Protein AF-A0A381KPA8-F1 (afdb_monomer_lite)

Foldseek 3Di:
DQVVLDDCVPQLVVQLVVQCVVVVHDCPDPVSVVSSVVSSVVSSVVVVVVVVVCVVVVVVVVVVDDPVVVVCVVCVVVVVVVVVVVVVVVVVVD

Secondary structure (DSSP, 8-state):
-TTTSS-IIIIIHHHHHHHHHHTTPPTTSHHHHHHHHHHHHHHHHHHHHHHHHHHHHHHHHHTTS-HHHHHHGGGHHHHHHHHHHHHHHHHHH-

Radius of gyration: 18.75 Å; chains: 1; bounding box: 40×40×48 Å

pLDDT: mean 80.13, std 9.37, range [46.31, 90.75]

Organism: Clostridioides difficile (NCBI:txid1496)

Sequence (94 aa):
MSFLSGNISNMRLPCSIAAQKAAEVESGTEEGSIISTIGIAVSILVNISILTIGVILGGSVLSKIPAEVVEKLNLILPALFGSVFGQVFYKIKN

Structure (mmCIF, N/CA/C/O backbone):
data_AF-A0A381KPA8-F1
#
_entry.id   AF-A0A381KPA8-F1
#
loop_
_atom_site.group_PDB
_atom_site.id
_atom_site.type_symbol
_atom_site.label_atom_id
_atom_site.label_alt_id
_atom_site.label_comp_id
_atom_site.label_asym_id
_atom_site.label_entity_id
_atom_site.label_seq_id
_atom_site.pdbx_PDB_ins_code
_atom_site.Cartn_x
_atom_site.Cartn_y
_atom_site.Cartn_z
_atom_site.occupancy
_atom_site.B_iso_or_equiv
_atom_site.auth_seq_id
_atom_site.auth_comp_id
_atom_site.auth_asym_id
_atom_site.auth_atom_id
_atom_site.pdbx_PDB_model_num
ATOM 1 N N . MET A 1 1 ? 2.232 -0.652 11.166 1.00 53.56 1 MET A N 1
ATOM 2 C CA . MET A 1 1 ? 1.927 -1.127 9.793 1.00 53.56 1 MET A CA 1
ATOM 3 C C . MET A 1 1 ? 1.674 0.009 8.803 1.00 53.56 1 MET A C 1
ATOM 5 O O . MET A 1 1 ? 2.250 -0.023 7.724 1.00 53.56 1 MET A O 1
ATOM 9 N N . SER A 1 2 ? 0.867 1.025 9.132 1.00 55.72 2 SER A N 1
ATOM 10 C CA . SER A 1 2 ? 0.509 2.070 8.158 1.00 55.72 2 SER A CA 1
ATOM 11 C C . SER A 1 2 ? 1.697 2.943 7.701 1.00 55.72 2 SER A C 1
ATOM 13 O O . SER A 1 2 ? 1.770 3.252 6.516 1.00 55.72 2 SER A O 1
ATOM 15 N N . PHE A 1 3 ? 2.658 3.254 8.585 1.00 51.34 3 PHE A N 1
ATOM 16 C CA . PHE A 1 3 ? 3.841 4.082 8.267 1.00 51.34 3 PHE A CA 1
ATOM 17 C C . PHE A 1 3 ? 4.837 3.426 7.306 1.00 51.34 3 PHE A C 1
ATOM 19 O O . PHE A 1 3 ? 5.383 4.104 6.445 1.00 51.34 3 PHE A O 1
ATOM 26 N N . LEU A 1 4 ? 5.043 2.110 7.409 1.00 57.19 4 LEU A N 1
ATOM 27 C CA . LEU A 1 4 ? 5.975 1.387 6.535 1.00 57.19 4 LEU A CA 1
ATOM 28 C C . LEU A 1 4 ? 5.393 1.148 5.136 1.00 57.19 4 LEU A C 1
ATOM 30 O O . LEU A 1 4 ? 6.122 0.974 4.169 1.00 57.19 4 LEU A O 1
ATOM 34 N N . SER A 1 5 ? 4.067 1.131 5.019 1.00 58.09 5 SER A N 1
ATOM 35 C CA . SER A 1 5 ? 3.409 0.705 3.790 1.00 58.09 5 SER A CA 1
ATOM 36 C C . SER A 1 5 ? 3.162 1.861 2.796 1.00 58.09 5 SER A C 1
ATOM 38 O O . SER A 1 5 ? 2.753 1.622 1.663 1.00 58.09 5 SER A O 1
ATOM 40 N N . GLY A 1 6 ? 3.426 3.124 3.160 1.00 63.16 6 GLY A N 1
ATOM 41 C CA . GLY A 1 6 ? 3.384 4.280 2.241 1.00 63.16 6 GLY A CA 1
ATOM 42 C C . GLY A 1 6 ? 2.362 5.361 2.628 1.00 63.16 6 GLY A C 1
ATOM 43 O O . GLY A 1 6 ? 2.170 5.635 3.806 1.00 63.16 6 GLY A O 1
ATOM 44 N N . ASN A 1 7 ? 1.656 5.952 1.650 1.00 72.94 7 ASN A N 1
ATOM 45 C CA . ASN A 1 7 ? 0.775 7.120 1.844 1.00 72.94 7 ASN A CA 1
ATOM 46 C C . ASN A 1 7 ? -0.474 6.840 2.716 1.00 72.94 7 ASN A C 1
ATOM 48 O O . ASN A 1 7 ? -1.532 6.435 2.226 1.00 72.94 7 ASN A O 1
ATOM 52 N N . ILE A 1 8 ? -0.338 7.054 4.029 1.00 73.00 8 ILE A N 1
ATOM 53 C CA . ILE A 1 8 ? -1.407 6.840 5.012 1.00 73.00 8 ILE A CA 1
ATOM 54 C C . ILE A 1 8 ? -2.591 7.762 4.735 1.00 73.00 8 ILE A C 1
ATOM 56 O O . ILE A 1 8 ? -3.705 7.272 4.567 1.00 73.00 8 ILE A O 1
ATOM 60 N N . SER A 1 9 ? -2.349 9.073 4.675 1.00 72.69 9 SER A N 1
ATOM 61 C CA . SER A 1 9 ? -3.410 10.080 4.613 1.00 72.69 9 SER A CA 1
ATOM 62 C C . SER A 1 9 ? -4.258 9.966 3.352 1.00 72.69 9 SER A C 1
ATOM 64 O O . SER A 1 9 ? -5.460 10.192 3.410 1.00 72.69 9 SER A O 1
ATOM 66 N N . ASN A 1 10 ? -3.654 9.582 2.224 1.00 74.06 10 ASN A N 1
ATOM 67 C CA . ASN A 1 10 ? -4.361 9.561 0.947 1.00 74.06 10 ASN A CA 1
ATOM 68 C C . ASN A 1 10 ? -5.044 8.226 0.634 1.00 74.06 10 ASN A C 1
ATOM 70 O O . ASN A 1 10 ? -5.957 8.198 -0.182 1.00 74.06 10 ASN A O 1
ATOM 74 N N . MET A 1 11 ? -4.592 7.116 1.226 1.00 75.06 11 MET A N 1
ATOM 75 C CA . MET A 1 11 ? -5.078 5.788 0.828 1.00 75.06 11 MET A CA 1
ATOM 76 C C . MET A 1 11 ? -5.508 4.910 2.002 1.00 75.06 11 MET A C 1
ATOM 78 O O . MET A 1 11 ? -6.545 4.260 1.933 1.00 75.06 11 MET A O 1
ATOM 82 N N . ARG A 1 12 ? -4.753 4.892 3.104 1.00 79.94 12 ARG A N 1
ATOM 83 C CA . ARG A 1 12 ? -5.048 3.983 4.227 1.00 79.94 12 ARG A CA 1
ATOM 84 C C . ARG A 1 12 ? -6.083 4.549 5.183 1.00 79.94 12 ARG A C 1
ATOM 86 O O . ARG A 1 12 ? -6.926 3.799 5.655 1.00 79.94 12 ARG A O 1
ATOM 93 N N . LEU A 1 13 ? -6.040 5.856 5.423 1.00 84.00 13 LEU A N 1
ATOM 94 C CA . LEU A 1 13 ? -7.010 6.574 6.242 1.00 84.00 13 LEU A CA 1
ATOM 95 C C . LEU A 1 13 ? -8.437 6.519 5.658 1.00 84.00 13 LEU A C 1
ATOM 97 O O . LEU A 1 13 ? -9.357 6.165 6.392 1.00 84.00 13 LEU A O 1
ATOM 101 N N . PRO A 1 14 ? -8.671 6.775 4.355 1.00 85.00 14 PRO A N 1
ATOM 102 C CA . PRO A 1 14 ? -10.004 6.579 3.789 1.00 85.00 14 PRO A CA 1
ATOM 103 C C . PRO A 1 14 ? -10.435 5.105 3.796 1.00 85.00 14 PRO A C 1
ATOM 105 O O . PRO A 1 14 ? -11.601 4.835 4.064 1.00 85.00 14 PRO A O 1
ATOM 108 N N . CYS A 1 15 ? -9.523 4.143 3.582 1.00 83.50 15 CYS A N 1
ATOM 109 C CA . CYS A 1 15 ? -9.847 2.714 3.707 1.00 83.50 15 CYS A CA 1
ATOM 110 C C . CYS A 1 15 ? -10.262 2.322 5.131 1.00 83.50 15 CYS A C 1
ATOM 112 O O . CYS A 1 15 ? -11.218 1.567 5.287 1.00 83.50 15 CYS A O 1
ATOM 114 N N . SER A 1 16 ? -9.583 2.827 6.166 1.00 85.88 16 SER A N 1
ATOM 115 C CA . SER A 1 16 ? -9.965 2.539 7.552 1.00 85.88 16 SER A CA 1
ATOM 116 C C . SER A 1 16 ? -11.318 3.149 7.900 1.00 85.88 16 SER A C 1
ATOM 118 O O . SER A 1 16 ? -12.134 2.487 8.530 1.00 85.88 16 SER A O 1
ATOM 120 N N . ILE A 1 17 ? -11.589 4.373 7.436 1.00 86.62 17 ILE A N 1
ATOM 121 C CA . ILE A 1 17 ? -12.887 5.034 7.626 1.00 86.62 17 ILE A CA 1
ATOM 122 C C . ILE A 1 17 ? -13.993 4.276 6.881 1.00 86.62 17 ILE A C 1
ATOM 124 O O . ILE A 1 17 ? -15.076 4.080 7.424 1.00 86.62 17 ILE A O 1
ATOM 128 N N . ALA A 1 18 ? -13.733 3.820 5.654 1.00 87.50 18 ALA A N 1
ATOM 129 C CA . ALA A 1 18 ? -14.680 3.015 4.888 1.00 87.50 18 ALA A CA 1
ATOM 130 C C . ALA A 1 18 ? -14.964 1.665 5.565 1.00 87.50 18 ALA A C 1
ATOM 132 O O . ALA A 1 18 ? -16.119 1.259 5.631 1.00 87.50 18 ALA A O 1
ATOM 133 N N . ALA A 1 19 ? -13.940 1.003 6.112 1.00 86.19 19 ALA A N 1
ATOM 134 C CA . ALA A 1 19 ? -14.097 -0.244 6.859 1.00 86.19 19 ALA A CA 1
ATOM 135 C C . ALA A 1 19 ? -14.902 -0.042 8.153 1.00 86.19 19 ALA A C 1
ATOM 137 O O . ALA A 1 19 ? -15.802 -0.825 8.436 1.00 86.19 19 ALA A O 1
ATOM 138 N N . GLN A 1 20 ? -14.628 1.032 8.900 1.00 87.19 20 GLN A N 1
ATOM 139 C CA . GLN A 1 20 ? -15.393 1.390 10.098 1.00 87.19 20 GLN A CA 1
ATOM 140 C C . GLN A 1 20 ? -16.858 1.701 9.767 1.00 87.19 20 GLN A C 1
ATOM 142 O O . GLN A 1 20 ? -17.751 1.192 10.434 1.00 87.19 20 GLN A O 1
ATOM 147 N N . LYS A 1 21 ? -17.117 2.452 8.686 1.00 86.75 21 LYS A N 1
ATOM 148 C CA . LYS A 1 21 ? -18.481 2.710 8.199 1.00 86.75 21 LYS A CA 1
ATOM 149 C C . LYS A 1 21 ? -19.205 1.437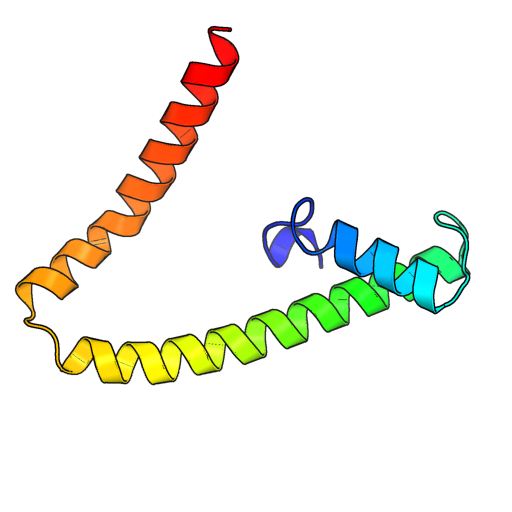 7.768 1.00 86.75 21 LYS A C 1
ATOM 151 O O . LYS A 1 21 ? -20.381 1.295 8.068 1.00 86.75 21 LYS A O 1
ATOM 156 N N . ALA A 1 22 ? -18.525 0.531 7.066 1.00 86.69 22 ALA A N 1
ATOM 157 C CA . ALA A 1 22 ? -19.116 -0.724 6.603 1.00 86.69 22 ALA A CA 1
ATOM 158 C C . ALA A 1 22 ? -19.446 -1.686 7.754 1.00 86.69 22 ALA A C 1
ATOM 160 O O . ALA A 1 22 ? -20.370 -2.480 7.634 1.00 86.69 22 ALA A O 1
ATOM 161 N N . ALA A 1 23 ? -18.692 -1.611 8.851 1.00 84.19 23 ALA A N 1
ATOM 162 C CA . ALA A 1 23 ? -18.947 -2.369 10.070 1.00 84.19 23 ALA A CA 1
ATOM 163 C C . ALA A 1 23 ? -19.860 -1.627 11.068 1.00 84.19 23 ALA A C 1
ATOM 165 O O . ALA A 1 23 ? -20.069 -2.137 12.160 1.00 84.19 23 ALA A O 1
ATOM 166 N N . GLU A 1 24 ? -20.373 -0.441 10.714 1.00 85.44 24 GLU A N 1
ATOM 167 C CA . GLU A 1 24 ? -21.221 0.409 11.568 1.00 85.44 24 GLU A CA 1
ATOM 168 C C . GLU A 1 24 ? -20.612 0.723 12.952 1.00 85.44 24 GLU A C 1
ATOM 170 O O . GLU A 1 24 ? -21.326 0.952 13.925 1.00 85.44 24 GLU A O 1
ATOM 175 N N . VAL A 1 25 ? -19.278 0.778 13.040 1.00 85.38 25 VAL A N 1
ATOM 176 C CA . VAL A 1 25 ? -18.547 1.050 14.288 1.00 85.38 25 VAL A CA 1
ATOM 177 C C . VAL A 1 25 ? -18.060 2.495 14.356 1.00 85.38 25 VAL A C 1
ATOM 179 O O . VAL A 1 25 ? -17.546 3.054 13.382 1.00 85.38 25 VAL A O 1
ATOM 182 N N . GLU A 1 26 ? -18.171 3.101 15.538 1.00 81.12 26 GLU A N 1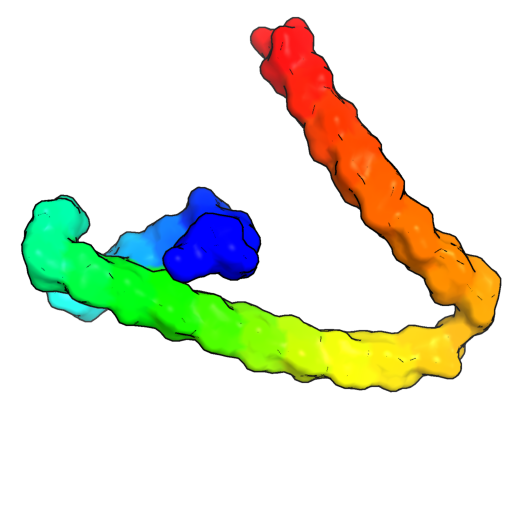
ATOM 183 C CA . GLU A 1 26 ? -17.723 4.473 15.769 1.00 81.12 26 GLU A CA 1
ATOM 184 C C . GLU A 1 26 ? -16.192 4.549 15.898 1.00 81.12 26 GLU A C 1
ATOM 186 O O . GLU A 1 26 ? -15.546 3.756 16.596 1.00 81.12 26 GLU A O 1
ATOM 191 N N . SER A 1 27 ? -15.587 5.514 15.203 1.00 75.69 27 SER A N 1
ATOM 192 C CA . SER A 1 27 ? -14.143 5.741 15.234 1.00 75.69 27 SER A CA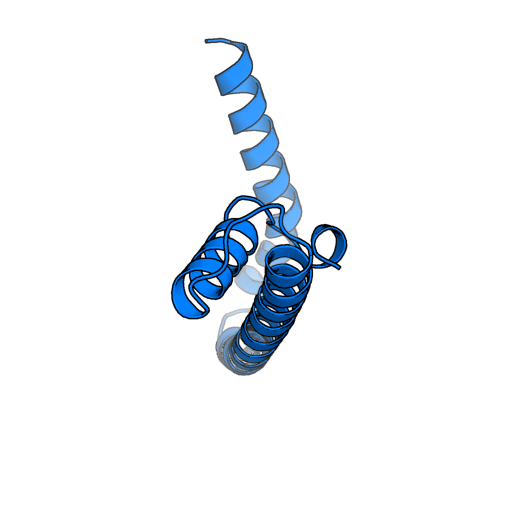 1
ATOM 193 C C . SER A 1 27 ? -13.691 6.149 16.640 1.00 75.69 27 SER A C 1
ATOM 195 O O . SER A 1 27 ? -14.166 7.137 17.184 1.00 75.69 27 SER A O 1
ATOM 197 N N . GLY A 1 28 ? -12.725 5.424 17.208 1.00 75.38 28 GLY A N 1
ATOM 198 C CA . GLY A 1 28 ? -12.204 5.693 18.557 1.00 75.38 28 GLY A CA 1
ATOM 199 C C . GLY A 1 28 ? -12.733 4.750 19.640 1.00 75.38 28 GLY A C 1
ATOM 200 O O . GLY A 1 28 ? -12.231 4.784 20.759 1.00 75.38 28 GLY A O 1
ATOM 201 N N . THR A 1 29 ? -13.673 3.865 19.302 1.00 84.88 29 THR A N 1
ATOM 202 C CA . THR A 1 29 ? -14.038 2.716 20.143 1.00 84.88 29 THR A CA 1
ATOM 203 C C . THR A 1 29 ? -13.010 1.584 20.010 1.00 84.88 29 THR A C 1
ATOM 205 O O . THR A 1 29 ? -12.206 1.549 19.067 1.00 84.88 29 THR A O 1
ATOM 208 N N . GLU A 1 30 ? -13.017 0.640 20.953 1.00 82.69 30 GLU A N 1
ATOM 209 C CA . GLU A 1 30 ? -12.135 -0.535 20.912 1.00 82.69 30 GLU A CA 1
ATOM 210 C C . GLU A 1 30 ? -12.401 -1.384 19.656 1.00 82.69 30 GLU A C 1
ATOM 212 O O . GLU A 1 30 ? -11.478 -1.710 18.905 1.00 82.69 30 GLU A O 1
ATOM 217 N N . GLU A 1 31 ? -13.678 -1.608 19.338 1.00 82.44 31 GLU A N 1
ATOM 218 C CA . GLU A 1 31 ? -14.126 -2.297 18.122 1.00 82.44 31 GLU A CA 1
ATOM 219 C C . GLU A 1 31 ? -13.720 -1.536 16.851 1.00 82.44 31 GLU A C 1
ATOM 221 O O . GLU A 1 31 ? -13.154 -2.114 15.917 1.00 82.44 31 GLU A O 1
ATOM 226 N N . GLY A 1 32 ? -13.905 -0.212 16.836 1.00 83.44 32 GLY A N 1
ATOM 227 C CA . GLY A 1 32 ? -13.479 0.648 15.734 1.00 83.44 32 GLY A CA 1
ATOM 228 C C . GLY A 1 32 ? -11.972 0.589 15.478 1.00 83.44 32 GLY A C 1
ATOM 229 O O . GLY A 1 32 ? -11.535 0.654 14.324 1.00 83.44 32 GLY A O 1
ATOM 230 N N . SER A 1 33 ? -11.159 0.426 16.522 1.00 84.19 33 SER A N 1
ATOM 231 C CA . SER A 1 33 ? -9.699 0.317 16.405 1.00 84.19 33 SER A CA 1
ATOM 232 C C . SER A 1 33 ? -9.264 -1.023 15.801 1.00 84.19 33 SER A C 1
ATOM 234 O O . SER A 1 33 ? -8.360 -1.061 14.955 1.00 84.19 33 SER A O 1
ATOM 236 N N . ILE A 1 34 ? -9.947 -2.112 16.162 1.00 86.88 34 ILE A N 1
ATOM 237 C CA . ILE A 1 34 ? -9.723 -3.444 15.584 1.00 86.88 34 ILE A CA 1
ATOM 238 C C . ILE A 1 34 ? -10.102 -3.441 14.096 1.00 86.88 34 ILE A C 1
ATOM 240 O O . ILE A 1 34 ? -9.279 -3.799 13.249 1.00 86.88 34 ILE A O 1
ATOM 244 N N . ILE A 1 35 ? -11.298 -2.948 13.756 1.00 87.88 35 ILE A N 1
ATOM 245 C CA . ILE A 1 35 ? -11.770 -2.861 12.365 1.00 87.88 35 ILE A CA 1
ATOM 246 C C . ILE A 1 35 ? -10.871 -1.951 11.521 1.00 87.88 35 ILE A C 1
ATOM 248 O O . ILE A 1 35 ? -10.527 -2.302 10.392 1.00 87.88 35 ILE A O 1
ATOM 252 N N . SER A 1 36 ? -10.419 -0.820 12.070 1.00 85.38 36 SER A N 1
ATOM 253 C CA . SER A 1 36 ? -9.456 0.067 11.404 1.00 85.38 36 SER A CA 1
ATOM 254 C C . SER A 1 36 ? -8.157 -0.662 11.064 1.00 85.38 36 SER A C 1
ATOM 256 O O . SER A 1 36 ? -7.659 -0.571 9.941 1.00 85.38 36 SER A O 1
ATOM 258 N N . THR A 1 37 ? -7.635 -1.451 12.004 1.00 86.75 37 THR A N 1
ATOM 259 C CA . THR A 1 37 ? -6.404 -2.223 11.802 1.00 86.75 37 THR A CA 1
ATOM 260 C C . THR A 1 37 ? -6.573 -3.263 10.695 1.00 86.75 37 THR A C 1
ATOM 262 O O . THR A 1 37 ? -5.710 -3.365 9.821 1.00 86.75 37 THR A O 1
ATOM 265 N N . ILE A 1 38 ? -7.700 -3.982 10.680 1.00 87.44 38 ILE A N 1
ATOM 266 C CA . ILE A 1 38 ? -8.028 -4.958 9.631 1.00 87.44 38 ILE A CA 1
ATOM 267 C C . ILE A 1 38 ? -8.194 -4.258 8.275 1.00 87.44 38 ILE A C 1
ATOM 269 O O . ILE A 1 38 ? -7.601 -4.689 7.287 1.00 87.44 38 ILE A O 1
ATOM 273 N N . GLY A 1 39 ? -8.921 -3.139 8.221 1.00 85.94 39 GLY A N 1
ATOM 274 C CA . GLY A 1 39 ? -9.115 -2.357 6.997 1.00 85.94 39 GLY A CA 1
ATOM 275 C C . GLY A 1 39 ? -7.797 -1.844 6.410 1.00 85.94 39 GLY A C 1
ATOM 276 O O . GLY A 1 39 ? -7.569 -1.929 5.201 1.00 85.94 39 GLY A O 1
ATOM 277 N N . ILE A 1 40 ? -6.878 -1.386 7.267 1.00 87.19 40 ILE A N 1
ATOM 278 C CA . ILE A 1 40 ? -5.525 -1.002 6.852 1.00 87.19 40 ILE A CA 1
ATOM 279 C C . ILE A 1 40 ? 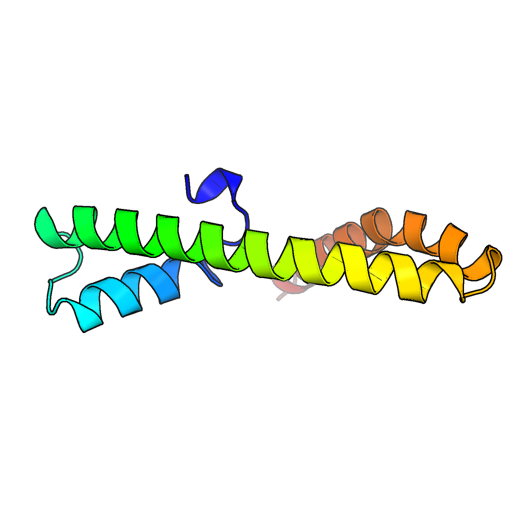-4.748 -2.227 6.359 1.00 87.19 40 ILE A C 1
ATOM 281 O O . ILE A 1 40 ? -4.100 -2.138 5.320 1.00 87.19 40 ILE A O 1
ATOM 285 N N . ALA A 1 41 ? -4.810 -3.366 7.050 1.00 86.31 41 ALA A N 1
ATOM 286 C CA . ALA A 1 41 ? -4.106 -4.581 6.637 1.00 86.31 41 ALA A CA 1
ATOM 287 C C . ALA A 1 41 ? -4.564 -5.073 5.252 1.00 86.31 41 ALA A C 1
ATOM 289 O O . ALA A 1 41 ? -3.732 -5.341 4.385 1.00 86.31 41 ALA A O 1
ATOM 290 N N . VAL A 1 42 ? -5.876 -5.106 5.008 1.00 87.19 42 VAL A N 1
ATOM 291 C CA . VAL A 1 42 ? -6.450 -5.507 3.715 1.00 87.19 42 VAL A CA 1
ATOM 292 C C . VAL A 1 42 ? -6.071 -4.519 2.609 1.00 87.19 42 VAL A C 1
ATOM 294 O O . VAL A 1 42 ? -5.680 -4.939 1.522 1.00 87.19 42 VAL A O 1
ATOM 297 N N . SER A 1 43 ? -6.095 -3.211 2.890 1.00 87.25 43 SER A N 1
ATOM 298 C CA . SER A 1 43 ? -5.649 -2.175 1.945 1.00 87.25 43 SER A CA 1
ATOM 299 C C . SER A 1 43 ? -4.208 -2.407 1.473 1.00 87.25 43 SER A C 1
ATOM 301 O O . SER A 1 43 ? -3.909 -2.289 0.284 1.00 87.25 43 SER A O 1
ATOM 303 N N . ILE A 1 44 ? -3.316 -2.794 2.391 1.00 86.56 44 ILE A N 1
ATOM 304 C CA . ILE A 1 44 ? -1.914 -3.096 2.082 1.00 86.56 44 ILE A CA 1
ATOM 305 C C . ILE A 1 44 ? -1.803 -4.332 1.190 1.00 86.56 44 ILE A C 1
ATOM 307 O O . ILE A 1 44 ? -1.076 -4.293 0.199 1.00 86.56 44 ILE A O 1
ATOM 311 N N . LEU A 1 45 ? -2.531 -5.402 1.515 1.00 88.62 45 LEU A N 1
ATOM 312 C CA . LEU A 1 45 ? -2.511 -6.632 0.725 1.00 88.62 45 LEU A CA 1
ATOM 313 C C . LEU A 1 45 ? -2.965 -6.378 -0.712 1.00 88.62 45 LEU A C 1
ATOM 315 O O . LEU A 1 45 ? -2.236 -6.707 -1.642 1.00 88.62 45 LEU A O 1
ATOM 319 N N . VAL A 1 46 ? -4.108 -5.712 -0.894 1.00 89.38 46 VAL A N 1
ATOM 320 C CA . VAL A 1 46 ? -4.635 -5.385 -2.227 1.00 89.38 46 VAL A CA 1
ATOM 321 C C . VAL A 1 46 ? -3.653 -4.510 -3.008 1.00 89.38 46 VAL A C 1
ATOM 323 O O . VAL A 1 46 ? -3.410 -4.757 -4.190 1.00 89.38 46 VAL A O 1
ATOM 326 N N . ASN A 1 47 ? -3.045 -3.517 -2.351 1.00 87.19 47 ASN A N 1
ATOM 327 C CA . ASN A 1 47 ? -2.062 -2.646 -2.988 1.00 87.19 47 ASN A CA 1
ATOM 328 C C . ASN A 1 47 ? -0.854 -3.424 -3.507 1.00 87.19 47 ASN A C 1
ATOM 330 O O . ASN A 1 47 ? -0.482 -3.260 -4.666 1.00 87.19 47 ASN A O 1
ATOM 334 N N . ILE A 1 48 ? -0.278 -4.286 -2.666 1.00 88.62 48 ILE A N 1
ATOM 335 C CA . ILE A 1 48 ? 0.880 -5.099 -3.035 1.00 88.62 48 ILE A CA 1
ATOM 336 C C . ILE A 1 48 ? 0.506 -6.046 -4.172 1.00 88.62 48 ILE A C 1
ATOM 338 O O . ILE A 1 48 ? 1.229 -6.095 -5.159 1.00 88.62 48 ILE A O 1
ATOM 342 N N . SER A 1 49 ? -0.636 -6.736 -4.094 1.00 90.56 49 SER A N 1
ATOM 343 C CA . SER A 1 49 ? -1.071 -7.660 -5.147 1.00 90.56 49 SER A CA 1
ATOM 344 C C . SER A 1 49 ? -1.193 -6.973 -6.510 1.00 90.56 49 SER A C 1
ATOM 346 O O . SER A 1 49 ? -0.649 -7.465 -7.499 1.00 90.56 49 SER A O 1
ATOM 348 N N . ILE A 1 50 ? -1.858 -5.814 -6.568 1.00 90.31 50 ILE A N 1
ATOM 349 C CA . ILE A 1 50 ? -2.019 -5.051 -7.814 1.00 90.31 50 ILE A CA 1
ATOM 350 C C . ILE A 1 50 ? -0.665 -4.532 -8.307 1.00 90.31 50 ILE A C 1
ATOM 352 O O . ILE A 1 50 ? -0.363 -4.639 -9.496 1.00 90.31 50 ILE A O 1
ATOM 356 N N . LEU A 1 51 ? 0.165 -4.003 -7.404 1.00 89.31 51 LEU A N 1
ATOM 357 C CA . LEU A 1 51 ? 1.491 -3.494 -7.742 1.00 89.31 51 LEU A CA 1
ATOM 358 C C . LEU A 1 51 ? 2.376 -4.603 -8.321 1.00 89.31 51 LEU A C 1
ATOM 360 O O . LEU A 1 51 ? 3.005 -4.397 -9.352 1.00 89.31 51 LEU A O 1
ATOM 364 N N . THR A 1 52 ? 2.394 -5.787 -7.708 1.00 89.44 52 THR A N 1
ATOM 365 C CA . THR A 1 52 ? 3.170 -6.934 -8.191 1.00 89.44 52 THR A CA 1
ATOM 366 C C . THR A 1 52 ? 2.756 -7.327 -9.607 1.00 89.44 52 THR A C 1
ATOM 368 O O . THR A 1 52 ? 3.620 -7.496 -10.465 1.00 89.44 52 THR A O 1
ATOM 371 N N . ILE A 1 53 ? 1.451 -7.401 -9.887 1.00 90.75 53 ILE A N 1
ATOM 372 C CA . ILE A 1 53 ? 0.949 -7.681 -11.241 1.00 90.75 53 ILE A CA 1
ATOM 373 C C . ILE A 1 53 ? 1.391 -6.579 -12.214 1.00 90.75 53 ILE A C 1
ATOM 375 O O . ILE A 1 53 ? 1.901 -6.873 -13.296 1.00 90.75 53 ILE A O 1
ATOM 379 N N . GLY A 1 54 ? 1.250 -5.314 -11.812 1.00 88.81 54 GLY A N 1
ATOM 380 C CA . GLY A 1 54 ? 1.665 -4.160 -12.606 1.00 88.81 54 GLY A CA 1
ATOM 381 C C . GLY A 1 54 ? 3.161 -4.153 -12.919 1.00 88.81 54 GLY A C 1
ATOM 382 O O . GLY A 1 54 ? 3.541 -3.824 -14.037 1.00 88.81 54 GLY A O 1
ATOM 383 N N . VAL A 1 55 ? 4.011 -4.574 -11.981 1.00 88.19 55 VAL A N 1
ATOM 384 C CA . VAL A 1 55 ? 5.464 -4.676 -12.180 1.00 88.19 55 VAL A CA 1
ATOM 385 C C . VAL A 1 55 ? 5.813 -5.802 -13.152 1.00 88.19 55 VAL A C 1
ATOM 387 O O . VAL A 1 55 ? 6.634 -5.594 -14.041 1.00 88.19 55 VAL A O 1
ATOM 390 N N . ILE A 1 56 ? 5.174 -6.970 -13.040 1.00 88.38 56 ILE A N 1
ATOM 391 C CA . ILE A 1 56 ? 5.432 -8.108 -13.941 1.00 88.38 56 ILE A CA 1
ATOM 392 C C . ILE A 1 56 ? 5.012 -7.769 -15.381 1.00 88.38 56 ILE A C 1
ATOM 394 O O . ILE A 1 56 ? 5.775 -7.972 -16.332 1.00 88.38 56 ILE A O 1
ATOM 398 N N . LEU A 1 57 ? 3.814 -7.202 -15.548 1.00 86.38 57 LEU A N 1
ATOM 399 C CA . LEU A 1 57 ? 3.322 -6.760 -16.855 1.00 86.38 57 LEU A CA 1
ATOM 400 C C . LEU A 1 57 ? 4.145 -5.583 -17.392 1.00 86.38 57 LEU A C 1
ATOM 402 O O . LEU A 1 57 ? 4.531 -5.578 -18.559 1.00 86.38 57 LEU A O 1
ATOM 406 N N . GLY A 1 58 ? 4.463 -4.618 -16.530 1.00 83.50 58 GLY A N 1
ATOM 407 C CA . GLY A 1 58 ? 5.264 -3.445 -16.860 1.00 83.50 58 GLY A CA 1
ATOM 408 C C . GLY A 1 58 ? 6.669 -3.812 -17.324 1.00 83.50 58 GLY A C 1
ATOM 409 O O . GLY A 1 58 ? 7.115 -3.292 -18.339 1.00 83.50 58 GLY A O 1
ATOM 410 N N . GLY A 1 59 ? 7.333 -4.762 -16.660 1.00 81.50 59 GLY A N 1
ATOM 411 C CA . GLY A 1 59 ? 8.643 -5.267 -17.077 1.00 81.50 59 GLY A CA 1
ATOM 412 C C . GLY A 1 59 ? 8.611 -5.883 -18.476 1.00 81.50 59 GLY A C 1
ATOM 413 O O . GLY A 1 59 ? 9.469 -5.585 -19.302 1.00 81.50 59 GLY A O 1
ATOM 414 N N . SER A 1 60 ? 7.561 -6.647 -18.782 1.00 79.06 60 SER A N 1
ATOM 415 C CA . SER A 1 60 ? 7.369 -7.260 -20.104 1.00 79.06 60 SER A CA 1
ATOM 416 C C . SER A 1 60 ? 7.168 -6.220 -21.217 1.00 79.06 60 SER A C 1
ATOM 418 O O . SER A 1 60 ? 7.637 -6.402 -22.341 1.00 79.06 60 SER A O 1
ATOM 420 N N . VAL A 1 61 ? 6.479 -5.115 -20.911 1.00 79.25 61 VAL A N 1
ATOM 421 C CA . VAL A 1 61 ? 6.311 -3.974 -21.828 1.00 79.25 61 VAL A CA 1
ATOM 422 C C . VAL A 1 61 ? 7.617 -3.193 -21.969 1.00 79.25 61 VAL A C 1
ATOM 424 O O . VAL A 1 61 ? 7.991 -2.814 -23.077 1.00 79.25 61 VAL A O 1
ATOM 427 N N . LEU A 1 62 ? 8.338 -2.994 -20.866 1.00 74.75 62 LEU A N 1
ATOM 428 C CA . LEU A 1 62 ? 9.579 -2.231 -20.833 1.00 74.75 62 LEU A CA 1
ATOM 429 C C . LEU A 1 62 ? 10.692 -2.899 -21.649 1.00 74.75 62 LEU A C 1
ATOM 431 O O . LEU A 1 62 ? 11.454 -2.204 -22.311 1.00 74.75 62 LEU A O 1
ATOM 435 N N . SER A 1 63 ? 10.727 -4.235 -21.707 1.00 73.00 63 SER A N 1
ATOM 436 C CA . SER A 1 63 ? 11.652 -4.985 -22.570 1.00 73.00 63 SER A CA 1
ATOM 437 C C . SER A 1 63 ? 11.440 -4.764 -24.075 1.00 73.00 63 SER A C 1
ATOM 439 O O . SER A 1 63 ? 12.306 -5.132 -24.864 1.00 73.00 63 SER A O 1
ATOM 441 N N . LYS A 1 64 ? 10.309 -4.178 -24.495 1.00 77.44 64 LYS A N 1
ATOM 442 C CA . LYS A 1 64 ? 10.050 -3.809 -25.899 1.00 77.44 64 LYS A CA 1
ATOM 443 C C . LYS A 1 64 ? 10.446 -2.368 -26.233 1.00 77.44 64 LYS A C 1
ATOM 445 O O . LYS A 1 64 ? 10.367 -1.979 -27.395 1.00 77.44 64 LYS A O 1
ATOM 450 N N . ILE A 1 65 ? 10.836 -1.575 -25.236 1.00 75.12 65 ILE A N 1
ATOM 451 C CA . ILE A 1 65 ? 11.213 -0.169 -25.396 1.00 75.12 65 ILE A CA 1
ATOM 452 C C . ILE A 1 65 ? 12.743 -0.075 -25.567 1.00 75.12 65 ILE A C 1
ATOM 454 O O . ILE A 1 65 ? 13.474 -0.827 -24.921 1.00 75.12 65 ILE A O 1
ATOM 458 N N . PRO A 1 66 ? 13.257 0.818 -26.436 1.00 75.44 66 PRO A N 1
ATOM 459 C CA . PRO A 1 66 ? 14.694 1.009 -26.634 1.00 75.44 66 PRO A CA 1
ATOM 460 C C . PRO A 1 66 ? 15.434 1.376 -25.338 1.00 75.44 66 PRO A C 1
ATOM 462 O O . PRO A 1 66 ? 14.950 2.167 -24.524 1.00 75.44 66 PRO A O 1
ATOM 465 N N . ALA A 1 67 ? 16.643 0.827 -25.185 1.00 73.50 67 ALA A N 1
ATOM 466 C CA . ALA A 1 67 ? 17.454 0.904 -23.965 1.00 73.50 67 ALA A CA 1
ATOM 467 C C . ALA A 1 67 ? 17.731 2.341 -23.486 1.00 73.50 67 ALA A C 1
ATOM 469 O O . ALA A 1 67 ? 17.770 2.592 -22.285 1.00 73.50 67 ALA A O 1
ATOM 470 N N . GLU A 1 68 ? 17.839 3.294 -24.412 1.00 73.06 68 GLU A N 1
ATOM 471 C CA . GLU A 1 68 ? 18.102 4.705 -24.110 1.00 73.06 68 GLU A CA 1
ATOM 472 C C . GLU A 1 68 ? 16.980 5.367 -23.286 1.00 73.06 68 GLU A C 1
ATOM 474 O O . GLU A 1 68 ? 17.234 6.219 -22.436 1.00 73.06 68 GLU A O 1
ATOM 479 N N . VAL A 1 69 ? 15.722 4.954 -23.478 1.00 72.62 69 VAL A N 1
ATOM 480 C CA . VAL A 1 69 ? 14.584 5.468 -22.693 1.00 72.62 69 VAL A CA 1
ATOM 481 C C . VAL A 1 69 ? 14.533 4.804 -21.319 1.00 72.62 69 VAL A C 1
ATOM 483 O O . VAL A 1 69 ? 14.210 5.458 -20.326 1.00 72.62 69 VAL A O 1
ATOM 486 N N . VAL A 1 70 ? 14.894 3.520 -21.249 1.00 73.50 70 VAL A N 1
ATOM 487 C CA . VAL A 1 70 ? 14.957 2.763 -19.993 1.00 73.50 70 VAL A CA 1
ATOM 488 C C . VAL A 1 70 ? 16.034 3.335 -19.073 1.00 73.50 70 VAL A C 1
ATOM 490 O O . VAL A 1 70 ? 15.804 3.468 -17.874 1.00 73.50 70 VAL A O 1
ATOM 493 N N . GLU A 1 71 ? 17.170 3.766 -19.622 1.00 76.69 71 GLU A N 1
ATOM 494 C CA . GLU A 1 71 ? 18.245 4.381 -18.841 1.00 76.69 71 GLU A CA 1
ATOM 495 C C . GLU A 1 71 ? 17.798 5.679 -18.149 1.00 76.69 71 GLU A C 1
ATOM 497 O O . GLU A 1 71 ? 18.135 5.922 -16.987 1.00 76.69 71 GLU A O 1
ATOM 502 N N . LYS A 1 72 ? 16.955 6.482 -18.816 1.00 78.69 72 LYS A N 1
ATOM 503 C CA . LYS A 1 72 ? 16.399 7.718 -18.243 1.00 78.69 72 LYS A CA 1
ATOM 504 C C . LYS A 1 72 ? 15.395 7.473 -17.117 1.00 78.69 72 LYS A C 1
ATOM 506 O O . LYS A 1 72 ? 15.177 8.381 -16.317 1.00 78.69 72 LYS A O 1
ATOM 511 N N . LEU A 1 73 ? 14.834 6.267 -16.982 1.00 79.69 73 LEU A N 1
ATOM 512 C CA . LEU A 1 73 ? 13.992 5.919 -15.830 1.00 79.69 73 LEU A CA 1
ATOM 513 C C . LEU A 1 73 ? 14.777 5.968 -14.510 1.00 79.69 73 LEU A C 1
ATOM 515 O O . LEU A 1 73 ? 14.182 6.227 -13.468 1.00 79.69 73 LEU A O 1
ATOM 519 N N . ASN A 1 74 ? 16.109 5.825 -14.528 1.00 81.25 74 ASN A N 1
ATOM 520 C CA . ASN A 1 74 ? 16.931 6.010 -13.324 1.00 81.25 74 ASN A CA 1
ATOM 521 C C . ASN A 1 74 ? 16.855 7.443 -12.765 1.00 81.25 74 ASN A C 1
ATOM 523 O O . ASN A 1 74 ? 17.072 7.661 -11.573 1.00 81.25 74 ASN A O 1
ATOM 5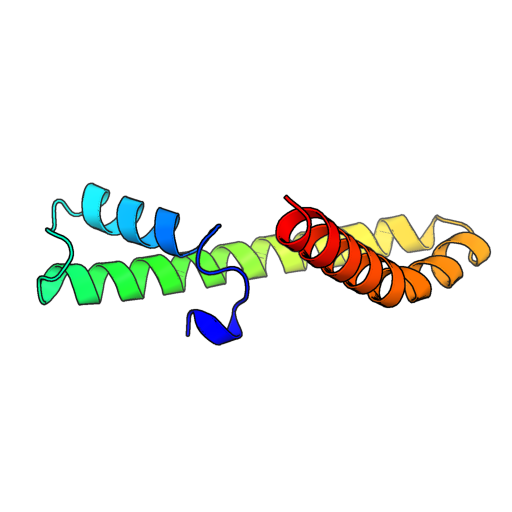27 N N . LEU A 1 75 ? 16.487 8.423 -13.596 1.00 83.94 75 LEU A N 1
ATOM 528 C CA . LEU A 1 75 ? 16.286 9.811 -13.179 1.00 83.94 75 LEU A CA 1
ATOM 529 C C . LEU A 1 75 ? 14.906 10.056 -12.546 1.00 83.94 75 LEU A C 1
ATOM 531 O O . LEU A 1 75 ? 14.643 11.166 -12.080 1.00 83.94 75 LEU A O 1
ATOM 535 N N . ILE A 1 76 ? 14.041 9.036 -12.461 1.00 83.88 76 ILE A N 1
ATOM 536 C CA . ILE A 1 76 ? 12.719 9.153 -11.831 1.00 83.88 76 ILE A CA 1
ATOM 537 C C . ILE A 1 76 ? 12.834 9.515 -10.353 1.00 83.88 76 ILE A C 1
ATOM 539 O O . ILE A 1 76 ? 12.112 10.403 -9.908 1.00 83.88 76 ILE A O 1
ATOM 543 N N . LEU A 1 77 ? 13.733 8.882 -9.587 1.00 82.88 77 LEU A N 1
ATOM 544 C CA . LEU A 1 77 ? 13.899 9.217 -8.165 1.00 82.88 77 LEU A CA 1
ATOM 545 C C . LEU A 1 77 ? 14.268 10.702 -7.976 1.00 82.88 77 LEU A C 1
ATOM 547 O O . LEU A 1 77 ? 13.529 11.401 -7.279 1.00 82.88 77 LEU A O 1
ATOM 551 N N . PRO A 1 78 ? 15.343 11.219 -8.609 1.00 84.69 78 PRO A N 1
ATOM 552 C CA . PRO A 1 78 ? 15.686 12.639 -8.557 1.00 84.69 78 PRO A CA 1
ATOM 553 C C . PRO A 1 78 ? 14.537 13.565 -8.974 1.00 84.69 78 PRO A C 1
ATOM 555 O O . PRO A 1 78 ? 14.284 14.563 -8.302 1.00 84.69 78 PRO A O 1
ATOM 558 N N . ALA A 1 79 ? 13.816 13.233 -10.050 1.00 85.19 79 ALA A N 1
ATOM 559 C CA . ALA A 1 79 ? 12.705 14.043 -10.545 1.00 85.19 79 ALA A CA 1
ATOM 560 C C . ALA A 1 79 ? 11.517 14.070 -9.569 1.00 85.19 79 ALA A C 1
ATOM 562 O O . ALA A 1 79 ? 10.939 15.131 -9.325 1.00 85.19 79 ALA A O 1
ATOM 563 N N . LEU A 1 80 ? 11.181 12.926 -8.965 1.00 84.19 80 LEU A N 1
ATOM 564 C CA . LEU A 1 80 ? 10.121 12.826 -7.964 1.00 84.19 80 LEU A CA 1
ATOM 565 C C . LEU A 1 80 ? 10.467 13.647 -6.724 1.00 84.19 80 LEU A C 1
ATOM 567 O O . LEU A 1 80 ? 9.674 14.502 -6.329 1.00 84.19 80 LEU A O 1
ATOM 571 N N . PHE A 1 81 ? 11.659 13.463 -6.152 1.00 84.00 81 PHE A N 1
ATOM 572 C CA . PHE A 1 81 ? 12.078 14.256 -4.997 1.00 84.00 81 PHE A CA 1
ATOM 573 C C . PHE A 1 81 ? 12.162 15.748 -5.338 1.00 84.00 81 PHE A C 1
ATOM 575 O O . PHE A 1 81 ? 11.644 16.564 -4.580 1.00 84.00 81 PHE A O 1
ATOM 582 N N . GLY A 1 82 ? 12.703 16.112 -6.504 1.00 85.88 82 GLY A N 1
ATOM 583 C CA . GLY A 1 82 ? 12.731 17.495 -6.985 1.00 85.88 82 GLY A CA 1
ATOM 584 C C . GLY A 1 82 ? 11.337 18.123 -7.090 1.00 85.88 82 GLY A C 1
ATOM 585 O O . GLY A 1 82 ? 11.137 19.251 -6.643 1.00 85.88 82 GLY A O 1
ATOM 586 N N . SER A 1 83 ? 10.349 17.379 -7.597 1.00 82.56 83 SER A N 1
ATOM 587 C CA . SER A 1 83 ? 8.959 17.846 -7.685 1.00 82.56 83 SER A CA 1
ATOM 588 C C . SER A 1 83 ? 8.320 18.071 -6.309 1.00 82.56 83 SER A C 1
ATOM 590 O O . SER A 1 83 ? 7.644 19.080 -6.099 1.00 82.56 83 SER A O 1
ATOM 592 N N . VAL A 1 84 ? 8.586 17.179 -5.349 1.00 83.81 84 VAL A N 1
ATOM 593 C CA . VAL A 1 84 ? 8.084 17.290 -3.975 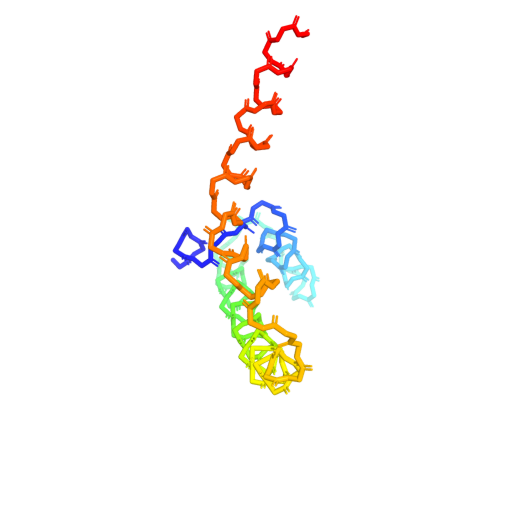1.00 83.81 84 VAL A CA 1
ATOM 594 C C . VAL A 1 84 ? 8.719 18.489 -3.274 1.00 83.81 84 VAL A C 1
ATOM 596 O O . VAL A 1 84 ? 7.999 19.298 -2.690 1.00 83.81 84 VAL A O 1
ATOM 599 N N . PHE A 1 85 ? 10.040 18.667 -3.381 1.00 83.00 85 PHE A N 1
ATOM 600 C CA . PHE A 1 85 ? 10.722 19.840 -2.827 1.00 83.00 85 PHE A CA 1
ATOM 601 C C . PHE A 1 85 ? 10.215 21.144 -3.450 1.00 83.00 85 PHE A C 1
ATOM 603 O O . PHE A 1 85 ? 9.952 22.102 -2.723 1.00 83.00 85 PHE A O 1
ATOM 610 N N . GLY A 1 86 ? 10.000 21.171 -4.768 1.00 84.31 86 GLY A N 1
ATOM 611 C CA . GLY A 1 86 ? 9.417 22.322 -5.457 1.00 84.31 86 GLY A CA 1
ATOM 612 C C . GLY A 1 86 ? 8.015 22.674 -4.949 1.00 84.31 86 GLY A C 1
ATOM 613 O O . GLY A 1 86 ? 7.734 23.843 -4.680 1.00 84.31 86 GLY A O 1
ATOM 614 N N . GLN A 1 87 ? 7.150 21.673 -4.745 1.00 79.31 87 GLN A N 1
ATOM 615 C CA . GLN A 1 87 ? 5.809 21.884 -4.188 1.00 79.31 87 GLN A CA 1
ATOM 616 C C . GLN A 1 87 ? 5.849 22.412 -2.752 1.00 79.31 87 GLN A C 1
ATOM 618 O O . GLN A 1 87 ? 5.097 23.328 -2.423 1.00 79.31 87 GLN A O 1
ATOM 623 N N . VAL A 1 88 ? 6.729 21.872 -1.905 1.00 80.62 88 VAL A N 1
ATOM 624 C CA . VAL A 1 88 ? 6.887 22.337 -0.520 1.00 80.62 88 VAL A CA 1
ATOM 625 C C . VAL A 1 88 ? 7.355 23.796 -0.491 1.00 80.62 88 VAL A C 1
ATOM 627 O O . VAL A 1 88 ? 6.765 24.602 0.221 1.00 80.62 88 VAL A O 1
ATOM 630 N N . PHE A 1 89 ? 8.333 24.176 -1.319 1.00 78.12 89 PHE A N 1
ATOM 631 C CA . PHE A 1 89 ? 8.808 25.564 -1.404 1.00 78.12 89 PHE A CA 1
ATOM 632 C C . PHE A 1 89 ? 7.750 26.541 -1.931 1.00 78.12 89 PHE A C 1
ATOM 634 O O . PHE A 1 89 ? 7.616 27.641 -1.397 1.00 78.12 89 PHE A O 1
ATOM 641 N N . TYR A 1 90 ? 6.972 26.151 -2.945 1.00 74.44 90 TYR A N 1
ATOM 642 C CA . TYR A 1 90 ? 5.873 26.978 -3.452 1.00 74.44 90 TYR A CA 1
ATOM 643 C C . TYR A 1 90 ? 4.804 27.225 -2.378 1.00 74.44 90 TYR A C 1
ATOM 645 O O . TYR A 1 90 ? 4.301 28.338 -2.247 1.00 74.44 90 TYR A O 1
ATOM 653 N N . LYS A 1 91 ? 4.496 26.202 -1.574 1.00 68.38 91 LYS A N 1
ATOM 654 C CA . LYS A 1 91 ? 3.476 26.264 -0.521 1.00 68.38 91 LYS A CA 1
ATOM 655 C C . LYS A 1 91 ? 3.916 27.009 0.745 1.00 68.38 91 LYS A C 1
ATOM 657 O O . LYS A 1 91 ? 3.057 27.360 1.531 1.00 68.38 91 LYS A O 1
ATOM 662 N N . ILE A 1 92 ? 5.221 27.211 0.957 1.00 71.31 92 ILE A N 1
ATOM 663 C CA . ILE A 1 92 ? 5.773 28.006 2.075 1.00 71.31 92 ILE A CA 1
ATOM 664 C C . ILE A 1 92 ? 5.815 29.506 1.730 1.00 71.31 92 ILE A C 1
ATOM 666 O O . ILE A 1 92 ? 5.853 30.348 2.622 1.00 71.31 92 ILE A O 1
ATOM 670 N N . LYS A 1 93 ? 5.845 29.850 0.436 1.00 55.44 93 LYS A N 1
ATOM 671 C CA . LYS A 1 93 ? 5.934 31.239 -0.043 1.00 55.44 93 LYS A CA 1
ATOM 672 C C . LYS A 1 93 ? 4.569 31.949 -0.138 1.00 55.44 93 LYS A C 1
ATOM 674 O O . LYS A 1 93 ? 4.555 33.174 -0.228 1.00 55.44 93 LYS A O 1
ATOM 679 N N . ASN A 1 94 ? 3.469 31.194 -0.127 1.00 46.31 94 ASN A N 1
ATOM 680 C CA . ASN A 1 94 ? 2.083 31.674 -0.015 1.00 46.31 94 ASN A CA 1
ATOM 681 C C . ASN A 1 94 ? 1.539 31.361 1.378 1.00 46.31 94 ASN A C 1
ATOM 683 O O . ASN A 1 94 ? 0.675 32.130 1.845 1.00 46.31 94 ASN A O 1
#